Protein AF-A0A5N5G7Z0-F1 (afdb_monomer_lite)

Structure (mmCIF, N/CA/C/O backbone):
data_AF-A0A5N5G7Z0-F1
#
_entry.id   AF-A0A5N5G7Z0-F1
#
loop_
_atom_site.group_PDB
_atom_site.id
_atom_site.type_symbol
_atom_site.label_atom_id
_atom_site.label_alt_id
_atom_site.label_comp_id
_atom_site.label_asym_id
_atom_site.label_entity_id
_atom_site.label_seq_id
_atom_site.pdbx_PDB_ins_code
_atom_site.Cartn_x
_atom_site.Cartn_y
_atom_site.Cartn_z
_atom_site.occupancy
_atom_site.B_iso_or_equiv
_atom_site.auth_seq_id
_atom_site.auth_comp_id
_atom_site.auth_asym_id
_atom_site.auth_atom_id
_atom_site.pdbx_PDB_model_num
ATOM 1 N N . MET A 1 1 ? 48.481 26.765 -30.867 1.00 47.00 1 MET A N 1
ATOM 2 C CA . MET A 1 1 ? 49.441 26.728 -29.749 1.00 47.00 1 MET A CA 1
ATOM 3 C C . MET A 1 1 ? 48.935 25.714 -28.740 1.00 47.00 1 MET A C 1
ATOM 5 O O . MET A 1 1 ? 47.873 25.890 -28.166 1.00 47.00 1 MET A O 1
ATOM 9 N N . SER A 1 2 ? 49.646 24.594 -28.713 1.00 45.22 2 SER A N 1
ATOM 10 C CA . SER A 1 2 ? 49.556 23.389 -27.875 1.00 45.22 2 SER A CA 1
ATOM 11 C C . SER A 1 2 ? 49.619 23.719 -26.361 1.00 45.22 2 SER A C 1
ATOM 13 O O . SER A 1 2 ? 50.094 24.796 -26.030 1.00 45.22 2 SER A O 1
ATOM 15 N N . LEU A 1 3 ? 49.189 22.932 -25.363 1.00 53.06 3 LEU A N 1
ATOM 16 C CA . LEU A 1 3 ? 49.252 21.485 -25.101 1.00 53.06 3 LEU A CA 1
ATOM 17 C C . LEU A 1 3 ? 48.212 21.106 -24.015 1.00 53.06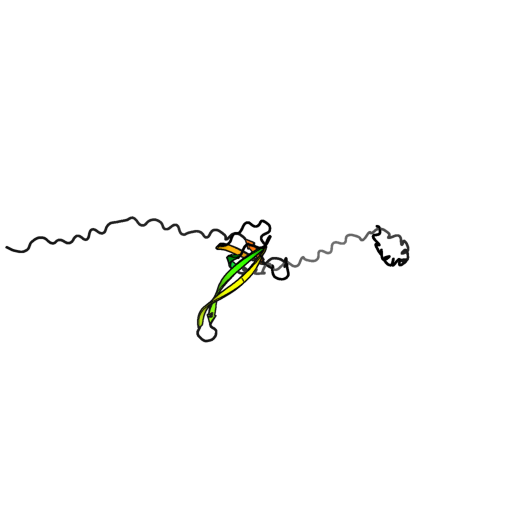 3 LEU A C 1
ATOM 19 O O . LEU A 1 3 ? 48.020 21.845 -23.053 1.00 53.06 3 LEU A O 1
ATOM 23 N N . THR A 1 4 ? 47.605 19.923 -24.124 1.00 59.31 4 THR A N 1
ATOM 24 C CA . THR A 1 4 ? 46.866 19.222 -23.055 1.00 59.31 4 THR A CA 1
ATOM 25 C C . THR A 1 4 ? 47.838 18.469 -22.139 1.00 59.31 4 THR A C 1
ATOM 27 O O . THR A 1 4 ? 48.678 17.731 -22.651 1.00 59.31 4 THR A O 1
ATOM 30 N N . ALA A 1 5 ? 47.702 18.574 -20.812 1.00 57.84 5 ALA A N 1
ATOM 31 C CA . ALA A 1 5 ? 48.482 17.783 -19.853 1.00 57.84 5 ALA A CA 1
ATOM 32 C C . ALA A 1 5 ? 47.556 16.980 -18.923 1.00 57.84 5 ALA A C 1
ATOM 34 O O . ALA A 1 5 ? 46.943 17.510 -18.000 1.00 57.84 5 ALA A O 1
ATOM 35 N N . THR A 1 6 ? 47.448 15.682 -19.198 1.00 59.47 6 THR A N 1
ATOM 36 C CA . THR A 1 6 ? 46.811 14.665 -18.354 1.00 59.47 6 THR A CA 1
ATOM 37 C C . THR A 1 6 ? 47.795 14.186 -17.285 1.00 59.47 6 THR A C 1
ATOM 39 O O . THR A 1 6 ? 48.834 13.626 -17.632 1.00 59.47 6 THR A O 1
ATOM 42 N N . LEU A 1 7 ? 47.468 14.346 -15.999 1.00 64.94 7 LEU A N 1
ATOM 43 C CA . LEU A 1 7 ? 48.212 13.730 -14.893 1.00 64.94 7 LEU A CA 1
ATOM 44 C C . LEU A 1 7 ? 47.519 12.433 -14.458 1.00 64.94 7 LEU A C 1
ATOM 46 O O . LEU A 1 7 ? 46.530 12.423 -13.722 1.00 64.94 7 LEU A O 1
ATOM 50 N N . LEU A 1 8 ? 48.053 11.333 -14.984 1.00 69.62 8 LEU A N 1
ATOM 51 C CA . LEU A 1 8 ? 47.715 9.958 -14.649 1.00 69.62 8 LEU A CA 1
ATOM 52 C C . LEU A 1 8 ? 48.353 9.613 -13.292 1.00 69.62 8 LEU A C 1
ATOM 54 O O . LEU A 1 8 ? 49.575 9.612 -13.165 1.00 69.62 8 LEU A O 1
ATOM 58 N N . HIS A 1 9 ? 47.538 9.322 -12.280 1.00 69.75 9 HIS A N 1
ATOM 59 C CA . HIS A 1 9 ? 48.025 8.848 -10.983 1.00 69.75 9 HIS A CA 1
ATOM 60 C C . HIS A 1 9 ? 48.109 7.311 -10.991 1.00 69.75 9 HIS A C 1
ATOM 62 O O . HIS A 1 9 ? 47.122 6.660 -11.345 1.00 69.75 9 HIS A O 1
ATOM 68 N N . PRO A 1 10 ? 49.246 6.703 -10.606 1.00 67.50 10 PRO A N 1
ATOM 69 C CA . PRO A 1 10 ? 49.377 5.253 -10.526 1.00 67.50 10 PRO A CA 1
ATOM 70 C C . PRO A 1 10 ? 48.719 4.693 -9.253 1.00 67.50 10 PRO A C 1
ATOM 72 O O . PRO A 1 10 ? 48.953 5.161 -8.141 1.00 67.50 10 PRO A O 1
ATOM 75 N N . SER A 1 11 ? 47.903 3.654 -9.426 1.00 63.25 11 SER A N 1
ATOM 76 C CA . SER A 1 11 ? 47.261 2.865 -8.368 1.00 63.25 11 SER A CA 1
ATOM 77 C C . SER A 1 11 ? 48.259 1.969 -7.607 1.00 63.25 11 SER A C 1
ATOM 79 O O . SER A 1 11 ? 49.096 1.335 -8.258 1.00 63.25 11 SER A O 1
ATOM 81 N N . PRO A 1 12 ? 48.139 1.800 -6.276 1.00 62.97 12 PRO A N 1
ATOM 82 C CA . PRO A 1 12 ? 48.962 0.858 -5.521 1.00 62.97 12 PRO A CA 1
ATOM 83 C C . PRO A 1 12 ? 48.503 -0.594 -5.740 1.00 62.97 12 PRO A C 1
ATOM 85 O O . PRO A 1 12 ? 47.325 -0.918 -5.594 1.00 62.97 12 PRO A O 1
ATOM 88 N N . LYS A 1 13 ? 49.443 -1.490 -6.065 1.00 59.66 13 LYS A N 1
ATOM 89 C CA . LYS A 1 13 ? 49.217 -2.943 -6.116 1.00 59.66 13 LYS A CA 1
ATOM 90 C C . LYS A 1 13 ? 49.537 -3.550 -4.747 1.00 59.66 13 LYS A C 1
ATOM 92 O O . LYS A 1 13 ? 50.704 -3.629 -4.375 1.00 59.66 13 LYS A O 1
ATOM 97 N N . LEU A 1 14 ? 48.517 -4.003 -4.017 1.00 55.78 14 LEU A N 1
ATOM 98 C CA . LEU A 1 14 ? 48.691 -4.919 -2.886 1.00 55.78 14 LEU A CA 1
ATOM 99 C C . LEU A 1 14 ? 48.742 -6.353 -3.428 1.00 55.78 14 LEU A C 1
ATOM 101 O O . LEU A 1 14 ? 47.737 -6.883 -3.889 1.00 55.78 14 LEU A O 1
ATOM 105 N N . SER A 1 15 ? 49.921 -6.966 -3.378 1.00 57.91 15 SER A N 1
ATOM 106 C CA . SER A 1 15 ? 50.148 -8.379 -3.690 1.00 57.91 15 SER A CA 1
ATOM 107 C C . SER A 1 15 ? 50.592 -9.072 -2.408 1.00 57.91 15 SER A C 1
ATOM 109 O O . SER A 1 15 ? 51.758 -8.982 -2.027 1.00 57.91 15 SER A O 1
ATOM 111 N N . THR A 1 16 ? 49.670 -9.736 -1.718 1.00 68.94 16 THR A N 1
ATOM 112 C CA . THR A 1 16 ? 49.996 -10.606 -0.585 1.00 68.94 16 THR A CA 1
ATOM 113 C C . THR A 1 16 ? 50.288 -12.021 -1.099 1.00 68.94 16 THR A C 1
ATOM 115 O O . THR A 1 16 ? 49.483 -12.566 -1.856 1.00 68.94 16 THR A O 1
ATOM 118 N N . PRO A 1 17 ? 51.404 -12.661 -0.710 1.00 68.56 17 PRO A N 1
ATOM 119 C CA . PRO A 1 17 ? 51.604 -14.075 -0.985 1.00 68.56 17 PRO A CA 1
ATOM 120 C C . PRO A 1 17 ? 50.787 -14.887 0.025 1.00 68.56 17 PRO A C 1
ATOM 122 O O . PRO A 1 17 ? 51.189 -15.067 1.174 1.00 68.56 17 PRO A O 1
ATOM 125 N N . PHE A 1 18 ? 49.612 -15.363 -0.385 1.00 52.06 18 PHE A N 1
ATOM 126 C CA . PHE A 1 18 ? 48.940 -16.432 0.348 1.00 52.06 18 PHE A CA 1
ATOM 127 C C . PHE A 1 18 ? 49.765 -17.716 0.197 1.00 52.06 18 PHE A C 1
ATOM 129 O O . PHE A 1 18 ? 50.026 -18.171 -0.915 1.00 52.06 18 PHE A O 1
ATOM 136 N N . LEU A 1 19 ? 50.197 -18.276 1.330 1.00 51.50 19 LEU A N 1
ATOM 137 C CA . LEU A 1 19 ? 50.863 -19.573 1.408 1.00 51.50 19 LEU A CA 1
ATOM 138 C C . LEU A 1 19 ? 49.997 -20.650 0.738 1.00 51.50 19 LEU A C 1
ATOM 140 O O . LEU A 1 19 ? 48.806 -20.775 1.028 1.00 51.50 19 LEU A O 1
ATOM 144 N N . HIS A 1 20 ? 50.615 -21.452 -0.127 1.00 53.88 20 HIS A N 1
ATOM 145 C CA . HIS A 1 20 ? 50.000 -22.640 -0.704 1.00 53.88 20 HIS A CA 1
ATOM 146 C C . HIS A 1 20 ? 49.803 -23.676 0.409 1.00 53.88 20 HIS A C 1
ATOM 148 O O . HIS A 1 20 ? 50.768 -24.198 0.967 1.00 53.88 20 HIS A O 1
ATOM 154 N N . GLY A 1 21 ? 48.540 -23.936 0.748 1.00 46.72 21 GLY A N 1
ATOM 155 C CA . GLY A 1 21 ? 48.146 -25.007 1.653 1.00 46.72 21 GLY A CA 1
ATOM 156 C C . GLY A 1 21 ? 48.546 -26.366 1.085 1.00 46.72 21 GLY A C 1
ATOM 157 O O . GLY A 1 21 ? 48.285 -26.678 -0.076 1.00 46.72 21 GLY A O 1
ATOM 158 N N . SER A 1 22 ? 49.203 -27.150 1.927 1.00 50.50 22 SER A N 1
ATOM 159 C CA . SER A 1 22 ? 49.637 -28.518 1.692 1.00 50.50 22 SER A CA 1
ATOM 160 C C . SER A 1 22 ? 48.482 -29.435 1.280 1.00 50.50 22 SER A C 1
ATOM 162 O O . SER A 1 22 ? 47.429 -29.504 1.915 1.00 50.50 22 SER A O 1
ATOM 164 N N . SER A 1 23 ? 48.716 -30.192 0.213 1.00 55.97 23 SER A N 1
ATOM 165 C CA . SER A 1 23 ? 47.896 -31.313 -0.230 1.00 55.97 23 SER A CA 1
ATOM 166 C C . SER A 1 23 ? 47.900 -32.426 0.822 1.00 55.97 23 SER A C 1
ATOM 168 O O . SER A 1 23 ? 48.876 -33.166 0.948 1.00 55.97 23 SER A O 1
ATOM 170 N N . THR A 1 24 ? 46.806 -32.567 1.564 1.00 61.50 24 THR A N 1
ATOM 171 C CA . THR A 1 24 ? 46.503 -33.794 2.311 1.00 61.50 24 THR A CA 1
ATOM 172 C C . THR A 1 24 ? 45.578 -34.664 1.453 1.00 61.50 24 THR A C 1
ATOM 174 O O . THR A 1 24 ? 44.536 -34.179 1.008 1.00 61.50 24 THR A O 1
ATOM 177 N N . PRO A 1 25 ? 45.935 -35.928 1.154 1.00 58.03 25 PRO A N 1
ATOM 178 C CA . PRO A 1 25 ? 45.064 -36.815 0.395 1.00 58.03 25 PRO A CA 1
ATOM 179 C C . PRO A 1 25 ? 43.892 -37.248 1.283 1.00 58.03 25 PRO A C 1
ATOM 181 O O . PRO A 1 25 ? 44.067 -37.963 2.268 1.00 58.03 25 PRO A O 1
ATOM 184 N N . PHE A 1 26 ? 42.687 -36.786 0.949 1.00 51.81 26 PHE A N 1
ATOM 185 C CA . PHE A 1 26 ? 41.456 -37.207 1.612 1.00 51.81 26 PHE A CA 1
ATOM 186 C C . PHE A 1 26 ? 41.063 -38.602 1.103 1.00 51.81 26 PHE A C 1
ATOM 188 O O . PHE A 1 26 ? 40.641 -38.768 -0.041 1.00 51.81 26 PHE A O 1
ATOM 195 N N . SER A 1 27 ? 41.233 -39.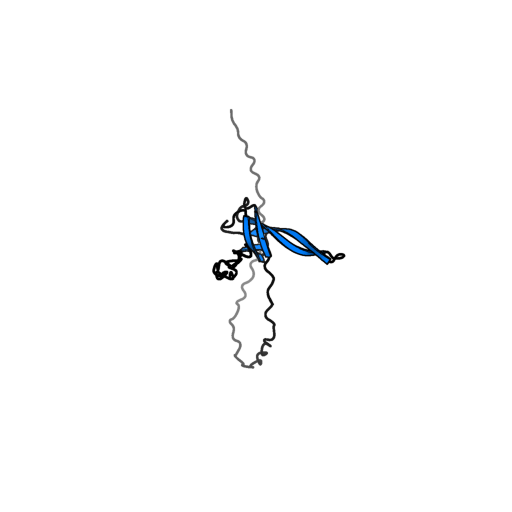609 1.956 1.00 56.31 27 SER A N 1
ATOM 196 C CA . SER A 1 27 ? 40.810 -40.992 1.720 1.00 56.31 27 SER A CA 1
ATOM 197 C C . SER A 1 27 ? 39.278 -41.112 1.631 1.00 56.31 27 SER A C 1
ATOM 199 O O . SER A 1 27 ? 38.571 -40.425 2.377 1.00 56.31 27 SER A O 1
ATOM 201 N N . PRO A 1 28 ? 38.733 -41.996 0.773 1.00 60.91 28 PRO A N 1
ATOM 202 C CA . PRO A 1 28 ? 37.296 -42.145 0.616 1.00 60.91 28 PRO A CA 1
ATOM 203 C C . PRO A 1 28 ? 36.632 -42.970 1.729 1.00 60.91 28 PRO A C 1
ATOM 205 O O . PRO A 1 28 ? 37.110 -44.003 2.189 1.00 60.91 28 PRO A O 1
ATOM 208 N N . LEU A 1 29 ? 35.467 -42.442 2.086 1.00 59.00 29 LEU A N 1
ATOM 209 C CA . LEU A 1 29 ? 34.321 -42.950 2.826 1.00 59.00 29 LEU A CA 1
ATOM 210 C C . LEU A 1 29 ? 34.030 -44.464 2.733 1.00 59.00 29 LEU A C 1
ATOM 212 O O . LEU A 1 29 ? 33.765 -44.990 1.658 1.00 59.00 29 LEU A O 1
ATOM 216 N N . SER A 1 30 ? 33.818 -45.089 3.894 1.00 58.47 30 SER A N 1
ATOM 217 C CA . SER A 1 30 ? 32.745 -46.078 4.070 1.00 58.47 30 SER A CA 1
ATOM 218 C C . SER A 1 30 ? 32.313 -46.129 5.538 1.00 58.47 30 SER A C 1
ATOM 220 O O . SER A 1 30 ? 33.102 -46.512 6.402 1.00 58.47 30 SER A O 1
ATOM 222 N N . LYS A 1 31 ? 31.064 -45.757 5.838 1.00 61.00 31 LYS A N 1
ATOM 223 C CA . LYS A 1 31 ? 30.417 -46.120 7.108 1.00 61.00 31 LYS A CA 1
ATOM 224 C C . LYS A 1 31 ? 29.259 -47.076 6.817 1.00 61.00 31 LYS A C 1
ATOM 226 O O . LYS A 1 31 ? 28.497 -46.802 5.889 1.00 61.00 31 LYS A O 1
ATOM 231 N N . PRO A 1 32 ? 29.143 -48.181 7.573 1.00 53.66 32 PRO A N 1
ATOM 232 C CA . PRO A 1 32 ? 28.141 -49.205 7.340 1.00 53.66 32 PRO A CA 1
ATOM 233 C C . PRO A 1 32 ? 26.743 -48.731 7.738 1.00 53.66 32 PRO A C 1
ATOM 235 O O . PRO A 1 32 ? 26.535 -48.086 8.765 1.00 53.66 32 PRO A O 1
ATOM 238 N N . THR A 1 33 ? 25.786 -49.116 6.903 1.00 59.00 33 THR A N 1
ATOM 239 C CA . THR A 1 33 ? 24.355 -49.165 7.178 1.00 59.00 33 THR A CA 1
ATOM 240 C C . THR A 1 33 ? 24.092 -49.936 8.470 1.00 59.00 33 THR A C 1
ATOM 242 O O . THR A 1 33 ? 24.267 -51.150 8.518 1.00 59.00 33 THR A O 1
ATOM 245 N N . SER A 1 34 ? 23.616 -49.248 9.504 1.00 54.56 34 SER A N 1
ATOM 246 C CA . SER A 1 34 ? 22.897 -49.878 10.611 1.00 54.56 34 SER A CA 1
ATOM 247 C C . SER A 1 34 ? 21.594 -49.121 10.836 1.00 54.56 34 SER A C 1
ATOM 249 O O . SER A 1 34 ? 21.564 -48.007 11.360 1.00 54.56 34 SER A O 1
ATOM 251 N N . SER A 1 35 ? 20.515 -49.739 10.374 1.00 59.19 35 SER A N 1
ATOM 252 C CA . SER A 1 35 ? 19.128 -49.362 10.586 1.00 59.19 35 SER A CA 1
ATOM 253 C C . SER A 1 35 ? 18.766 -49.443 12.071 1.00 59.19 35 SER A C 1
ATOM 255 O O . SER A 1 35 ? 18.384 -50.498 12.570 1.00 59.19 35 SER A O 1
ATOM 257 N N . LEU A 1 36 ? 18.843 -48.318 12.774 1.00 57.81 36 LEU A N 1
ATOM 258 C CA . LEU A 1 36 ? 18.015 -48.081 13.951 1.00 57.81 36 LEU A CA 1
ATOM 259 C C . LEU A 1 36 ? 17.035 -46.982 13.563 1.00 57.81 36 LEU A C 1
ATOM 261 O O . LEU A 1 36 ? 17.381 -45.805 13.477 1.00 57.81 36 LEU A O 1
ATOM 265 N N . ALA A 1 37 ? 15.826 -47.414 13.213 1.00 57.91 37 ALA A N 1
ATOM 266 C CA . ALA A 1 37 ? 14.718 -46.543 12.879 1.00 57.91 37 ALA A CA 1
ATOM 267 C C . ALA A 1 37 ? 14.402 -45.661 14.092 1.00 57.91 37 ALA A C 1
ATOM 269 O O . ALA A 1 37 ? 13.766 -46.103 15.046 1.00 57.91 37 ALA A O 1
ATOM 270 N N . PHE A 1 38 ? 14.852 -44.408 14.059 1.00 57.88 38 PHE A N 1
ATOM 271 C CA . PHE A 1 38 ? 14.306 -43.393 14.946 1.00 57.88 38 PHE A CA 1
ATOM 272 C C . PHE A 1 38 ? 12.809 -43.295 14.630 1.00 57.88 38 PHE A C 1
ATOM 274 O O . PHE A 1 38 ? 12.475 -43.026 13.469 1.00 57.88 38 PHE A O 1
ATOM 281 N N . PRO A 1 39 ? 11.900 -43.539 15.595 1.00 55.69 39 PRO A N 1
ATOM 282 C CA . PRO A 1 39 ? 10.486 -43.304 15.368 1.00 55.69 39 PRO A CA 1
ATOM 283 C C . PRO A 1 39 ? 10.354 -41.841 14.970 1.00 55.69 39 PRO A C 1
ATOM 285 O O . PRO A 1 39 ? 10.712 -40.933 15.722 1.00 55.69 39 PRO A O 1
ATOM 288 N N . THR A 1 40 ? 9.931 -41.624 13.729 1.00 65.00 40 THR A N 1
ATOM 289 C CA . THR A 1 40 ? 9.739 -40.292 13.175 1.00 65.00 40 THR A CA 1
ATOM 290 C C . THR A 1 40 ? 8.758 -39.596 14.112 1.00 65.00 40 THR A C 1
ATOM 292 O O . THR A 1 40 ? 7.663 -40.134 14.301 1.00 65.00 40 THR A O 1
ATOM 295 N N . PRO A 1 41 ? 9.107 -38.463 14.754 1.00 59.03 41 PRO A N 1
ATOM 296 C CA . PRO A 1 41 ? 8.143 -37.771 15.586 1.00 59.03 41 PRO A CA 1
ATOM 297 C C . PRO A 1 41 ? 6.976 -37.419 14.673 1.00 59.03 41 PRO A C 1
ATOM 299 O O . PRO A 1 41 ? 7.137 -36.662 13.712 1.00 59.03 41 PRO A O 1
ATOM 302 N N . GLN A 1 42 ? 5.826 -38.050 14.921 1.00 66.00 42 GLN A N 1
ATOM 303 C CA . GLN A 1 42 ? 4.595 -37.775 14.204 1.00 66.00 42 GLN A CA 1
ATOM 304 C C . GLN A 1 42 ? 4.334 -36.290 14.393 1.00 66.00 42 GLN A C 1
ATOM 306 O O . GLN A 1 42 ? 4.019 -35.825 15.488 1.00 66.00 42 GLN A O 1
ATOM 311 N N . ARG A 1 43 ? 4.602 -35.531 13.331 1.00 53.84 43 ARG A N 1
ATOM 312 C CA . ARG A 1 43 ? 4.466 -34.085 13.302 1.00 53.84 43 ARG A CA 1
ATOM 313 C C . ARG A 1 43 ? 3.038 -33.791 13.722 1.00 53.84 43 ARG A C 1
ATOM 315 O O . ARG A 1 43 ? 2.120 -34.063 12.958 1.00 53.84 43 ARG A O 1
ATOM 322 N N . LEU A 1 44 ? 2.856 -33.268 14.931 1.00 49.62 44 LEU A N 1
ATOM 323 C CA . LEU A 1 44 ? 1.558 -32.816 15.408 1.00 49.62 44 LEU A CA 1
ATOM 324 C C . LEU A 1 44 ? 1.091 -31.724 14.437 1.00 49.62 44 LEU A C 1
ATOM 326 O O . LEU A 1 44 ? 1.528 -30.576 14.509 1.00 49.62 44 LEU A O 1
ATOM 330 N N . THR A 1 45 ? 0.245 -32.083 13.469 1.00 59.94 45 THR A N 1
ATOM 331 C CA . THR A 1 45 ? -0.349 -31.174 12.481 1.00 59.94 45 THR A CA 1
ATOM 332 C C . THR A 1 45 ? -1.472 -30.367 13.122 1.00 59.94 45 THR A C 1
ATOM 334 O O . THR A 1 45 ? -2.574 -30.276 12.596 1.00 59.94 45 THR A O 1
ATOM 337 N N . PHE A 1 46 ? -1.199 -29.779 14.284 1.00 66.12 46 PHE A N 1
ATOM 338 C CA . PHE A 1 46 ? -2.062 -28.788 14.906 1.00 66.12 46 PHE A CA 1
ATOM 339 C C . PHE A 1 46 ? -1.367 -27.428 14.905 1.00 66.12 46 PHE A C 1
ATOM 341 O O . PHE A 1 46 ? -1.340 -26.703 15.894 1.00 66.12 46 PHE A O 1
ATOM 348 N N . LEU A 1 47 ? -0.763 -27.072 13.771 1.00 62.03 47 LEU A N 1
ATOM 349 C CA . LEU A 1 47 ? -0.492 -25.669 13.507 1.00 62.03 47 LEU A CA 1
ATOM 350 C C . LEU A 1 47 ? -1.757 -25.104 12.859 1.00 62.03 47 LEU A C 1
ATOM 352 O O . LEU A 1 47 ? -2.121 -25.559 11.771 1.00 62.03 47 LEU A O 1
ATOM 356 N N . PRO A 1 48 ? -2.458 -24.149 13.499 1.00 70.12 48 PRO A N 1
ATOM 357 C CA . PRO A 1 48 ? -3.539 -23.456 12.821 1.00 70.12 48 PRO A CA 1
ATOM 358 C C . PRO A 1 48 ? -2.967 -22.832 11.540 1.00 70.12 48 PRO A C 1
ATOM 360 O O . PRO A 1 48 ? -1.850 -22.303 11.578 1.00 70.12 48 PRO A O 1
ATOM 363 N N . PRO A 1 49 ? -3.691 -22.855 10.404 1.00 67.06 49 PRO A N 1
ATOM 364 C CA . PRO A 1 49 ? -3.253 -22.115 9.230 1.00 67.06 49 PRO A CA 1
ATOM 365 C C . PRO A 1 49 ? -3.071 -20.664 9.663 1.00 67.06 49 PRO A C 1
ATOM 367 O O . PRO A 1 49 ? -3.988 -20.090 10.252 1.00 67.06 49 PRO A O 1
ATOM 370 N N . ILE A 1 50 ? -1.879 -20.103 9.451 1.00 67.25 50 ILE A N 1
ATOM 371 C CA . ILE A 1 50 ? -1.541 -18.736 9.856 1.00 67.25 50 ILE A CA 1
ATOM 372 C C . ILE A 1 50 ? -2.521 -17.81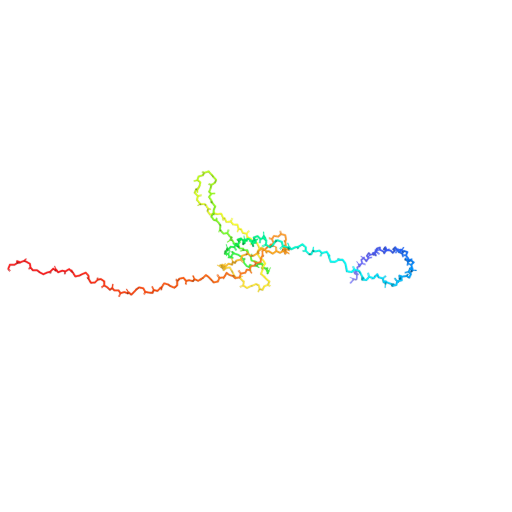3 9.132 1.00 67.25 50 ILE A C 1
ATOM 374 O O . ILE A 1 50 ? -2.396 -17.554 7.934 1.00 67.25 50 ILE A O 1
ATOM 378 N N . ARG A 1 51 ? -3.579 -17.405 9.841 1.00 57.44 51 ARG A N 1
ATOM 379 C CA . ARG A 1 51 ? -4.741 -16.765 9.229 1.00 57.44 51 ARG A CA 1
ATOM 380 C C . ARG A 1 51 ? -4.355 -15.358 8.795 1.00 57.44 51 ARG A C 1
ATOM 382 O O . ARG A 1 51 ? -4.265 -14.444 9.606 1.00 57.44 51 ARG A O 1
ATOM 389 N N . ALA A 1 52 ? -4.141 -15.249 7.489 1.00 64.38 52 ALA A N 1
ATOM 390 C CA . ALA A 1 52 ? -4.396 -14.102 6.633 1.00 64.38 52 ALA A CA 1
ATOM 391 C C . ALA A 1 52 ? -3.947 -12.742 7.192 1.00 64.38 52 ALA A C 1
ATOM 393 O O . ALA A 1 52 ? -4.727 -11.964 7.746 1.00 64.38 52 ALA A O 1
ATOM 394 N N . LEU A 1 53 ? -2.683 -12.407 6.931 1.00 74.31 53 LEU A N 1
ATOM 395 C CA . LEU A 1 53 ? -2.252 -11.012 6.868 1.00 74.31 53 LEU A CA 1
ATOM 396 C C . LEU A 1 53 ? -3.204 -10.218 5.959 1.00 74.31 53 LEU A C 1
ATOM 398 O O . LEU A 1 53 ? -3.407 -10.547 4.794 1.00 74.31 53 LEU A O 1
ATOM 402 N N . LYS A 1 54 ? -3.788 -9.153 6.509 1.00 82.12 54 LYS A N 1
ATOM 403 C CA . LYS A 1 54 ? -4.706 -8.277 5.782 1.00 82.12 54 LYS A CA 1
ATOM 404 C C . LYS A 1 54 ? -3.953 -7.485 4.714 1.00 82.12 54 LYS A C 1
ATOM 406 O O . LYS A 1 54 ? -3.064 -6.696 5.041 1.00 82.12 54 LYS A O 1
ATOM 411 N N . TYR A 1 55 ? -4.366 -7.648 3.463 1.00 88.75 55 TYR A N 1
ATOM 412 C CA . TYR A 1 55 ? -3.885 -6.839 2.349 1.00 88.75 55 TYR A CA 1
ATOM 413 C C . TYR A 1 55 ? -4.316 -5.377 2.498 1.00 88.75 55 TYR A C 1
ATOM 415 O O . TYR A 1 55 ? -5.415 -5.073 2.980 1.00 88.75 55 TYR A O 1
ATOM 423 N N . LEU A 1 56 ? -3.437 -4.461 2.097 1.00 94.19 56 LEU A N 1
ATOM 424 C CA . LEU A 1 56 ? -3.746 -3.035 2.053 1.00 94.19 56 LEU A CA 1
ATOM 425 C C . LEU A 1 56 ? -4.271 -2.708 0.656 1.00 94.19 56 LEU A C 1
ATOM 427 O O . LEU A 1 56 ? -3.685 -3.130 -0.328 1.00 94.19 56 LEU A O 1
ATOM 431 N N . GLN A 1 57 ? -5.364 -1.961 0.566 1.00 95.81 57 GLN A N 1
ATOM 432 C CA . GLN A 1 57 ? -5.913 -1.487 -0.705 1.00 95.81 57 GLN A CA 1
ATOM 433 C C . GLN A 1 57 ? -5.920 0.039 -0.689 1.00 95.81 57 GLN A C 1
ATOM 435 O O . GLN A 1 57 ? -6.189 0.652 0.351 1.00 95.81 57 GLN A O 1
ATOM 440 N N . GLY A 1 58 ? -5.602 0.654 -1.820 1.00 96.75 58 GLY A N 1
ATOM 441 C CA . GLY A 1 58 ? -5.493 2.103 -1.925 1.00 96.75 58 GLY A CA 1
ATOM 442 C C . GLY A 1 58 ? -5.586 2.588 -3.362 1.00 96.75 58 GLY A C 1
ATOM 443 O O . GLY A 1 58 ? -5.672 1.785 -4.287 1.00 96.75 58 GLY A O 1
ATOM 444 N N . ARG A 1 59 ? -5.590 3.912 -3.526 1.00 97.88 59 ARG A N 1
ATOM 445 C CA . ARG A 1 59 ? -5.588 4.560 -4.842 1.00 97.88 59 ARG A CA 1
ATOM 446 C C . ARG A 1 59 ? -4.200 5.061 -5.199 1.00 97.88 59 ARG A C 1
ATOM 448 O O . ARG A 1 59 ? -3.513 5.607 -4.333 1.00 97.88 59 ARG A O 1
ATOM 455 N N . VAL A 1 60 ? -3.807 4.902 -6.455 1.00 98.31 60 VAL A N 1
ATOM 456 C CA . VAL A 1 60 ? -2.563 5.463 -6.982 1.00 98.31 60 VAL A CA 1
ATOM 457 C C . VAL A 1 60 ? -2.708 6.981 -7.073 1.00 98.31 60 VAL A C 1
ATOM 459 O O . VAL A 1 60 ? -3.627 7.492 -7.708 1.00 98.31 60 VAL A O 1
ATOM 462 N N . VAL A 1 61 ? -1.809 7.706 -6.409 1.00 98.19 61 VAL A N 1
ATOM 463 C CA . VAL A 1 61 ? -1.767 9.178 -6.407 1.00 98.19 61 VAL A CA 1
ATOM 464 C C . VAL A 1 61 ? -0.739 9.701 -7.401 1.00 98.19 61 VAL A C 1
ATOM 466 O O . VAL A 1 61 ? -0.928 10.771 -7.966 1.00 98.19 61 VAL A O 1
ATOM 469 N N . CYS A 1 62 ? 0.358 8.973 -7.603 1.00 97.81 62 CYS A N 1
ATOM 470 C CA . CYS A 1 62 ? 1.412 9.362 -8.532 1.00 97.81 62 CYS A CA 1
ATOM 471 C C . CYS A 1 62 ? 2.072 8.117 -9.134 1.00 97.81 62 CYS A C 1
ATOM 473 O O . CYS A 1 62 ? 2.378 7.170 -8.405 1.00 97.81 62 CYS A O 1
ATOM 475 N N . ALA A 1 63 ? 2.286 8.156 -10.448 1.00 97.25 63 ALA A N 1
ATOM 476 C CA . ALA A 1 63 ? 2.948 7.122 -11.244 1.00 97.25 63 ALA A CA 1
ATOM 477 C C . ALA A 1 63 ? 4.098 7.706 -12.093 1.00 97.25 63 ALA A C 1
ATOM 479 O O . ALA A 1 63 ? 4.508 7.121 -13.083 1.00 97.25 63 ALA A O 1
ATOM 480 N N . THR A 1 64 ? 4.619 8.884 -11.728 1.00 96.94 64 THR A N 1
ATOM 481 C CA . THR A 1 64 ? 5.687 9.567 -12.483 1.00 96.94 64 THR A CA 1
ATOM 482 C C . THR A 1 64 ? 7.046 8.865 -12.372 1.00 96.94 64 THR A C 1
ATOM 484 O O . THR A 1 64 ? 7.934 9.117 -13.174 1.00 96.94 64 THR A O 1
ATOM 487 N N . SER A 1 65 ? 7.250 8.025 -11.355 1.00 96.25 65 SER A N 1
ATOM 488 C CA . SER A 1 65 ? 8.530 7.359 -11.098 1.00 96.25 65 SER A CA 1
ATOM 489 C C . SER A 1 65 ? 8.607 5.989 -11.762 1.00 96.25 65 SER A C 1
ATOM 491 O O . SER A 1 65 ? 7.664 5.207 -11.682 1.00 96.25 65 SER A O 1
ATOM 493 N N . ASP A 1 66 ? 9.775 5.639 -12.297 1.00 97.12 66 ASP A N 1
ATOM 494 C CA . ASP A 1 66 ? 9.969 4.331 -12.916 1.00 97.12 66 ASP A CA 1
ATOM 495 C C . ASP A 1 66 ? 9.800 3.180 -11.922 1.00 97.12 66 ASP A C 1
ATOM 497 O O . ASP A 1 66 ? 10.324 3.174 -10.795 1.00 97.12 66 ASP A O 1
ATOM 501 N N . LYS A 1 67 ? 9.073 2.160 -12.372 1.00 97.31 67 LYS A N 1
ATOM 502 C CA . LYS A 1 67 ? 8.827 0.896 -11.678 1.00 97.31 67 LYS A CA 1
ATOM 503 C C . LYS A 1 67 ? 8.259 1.061 -10.269 1.00 97.31 67 LYS A C 1
ATOM 505 O O . LYS A 1 67 ? 8.538 0.252 -9.358 1.00 97.31 67 LYS A O 1
ATOM 510 N N . THR A 1 68 ? 7.591 2.189 -10.031 1.00 98.25 68 THR A N 1
ATOM 511 C CA . THR A 1 68 ? 7.195 2.647 -8.703 1.00 98.25 68 THR A CA 1
ATOM 512 C C . THR A 1 68 ? 5.914 3.456 -8.768 1.00 98.25 68 THR A C 1
ATOM 514 O O . THR A 1 68 ? 5.849 4.480 -9.436 1.00 98.25 68 THR A O 1
ATOM 517 N N . VAL A 1 69 ? 4.935 3.070 -7.958 1.00 98.00 69 VAL A N 1
ATOM 518 C CA . VAL A 1 69 ? 3.693 3.830 -7.807 1.00 98.00 69 VAL A CA 1
ATOM 519 C C . VAL A 1 69 ? 3.497 4.264 -6.359 1.00 98.00 69 VAL A C 1
ATOM 521 O O . VAL A 1 69 ? 3.703 3.494 -5.414 1.00 98.00 69 VAL A O 1
ATOM 524 N N . ALA A 1 70 ? 3.098 5.521 -6.177 1.00 98.19 70 ALA A N 1
ATOM 525 C CA . ALA A 1 70 ? 2.775 6.082 -4.875 1.00 98.19 70 ALA A CA 1
ATOM 526 C C . ALA A 1 70 ? 1.290 5.850 -4.577 1.00 98.19 70 ALA A C 1
ATOM 528 O O . ALA A 1 70 ? 0.419 6.484 -5.176 1.00 98.19 70 ALA A O 1
ATOM 529 N N . VAL A 1 71 ? 0.995 4.966 -3.625 1.00 98.31 71 VAL A N 1
ATOM 530 C CA . VAL A 1 71 ? -0.377 4.559 -3.295 1.00 98.31 71 VAL A CA 1
ATOM 531 C C . VAL A 1 71 ? -0.822 5.158 -1.968 1.00 98.31 71 VAL A C 1
ATOM 533 O O . VAL A 1 71 ? -0.164 4.994 -0.940 1.00 98.31 71 VAL A O 1
ATOM 536 N N . GLU A 1 72 ? -1.974 5.822 -1.964 1.00 98.50 72 GLU A N 1
ATOM 537 C CA . GLU A 1 72 ? -2.626 6.327 -0.761 1.00 98.50 72 GLU A CA 1
ATOM 538 C C . GLU A 1 72 ? -3.600 5.288 -0.202 1.00 98.50 72 GLU A C 1
ATOM 540 O O . GLU A 1 72 ? -4.651 4.992 -0.776 1.00 98.50 72 GLU A O 1
ATOM 545 N N . VAL A 1 73 ? -3.259 4.749 0.967 1.00 98.00 73 VAL A N 1
ATOM 546 C CA . VAL A 1 73 ? -4.098 3.808 1.709 1.00 98.00 73 VAL A CA 1
ATOM 547 C C . VAL A 1 73 ? -4.868 4.576 2.774 1.00 98.00 73 VAL A C 1
ATOM 549 O O . VAL A 1 73 ? -4.282 5.180 3.679 1.00 98.00 73 VAL A O 1
ATOM 552 N N . THR A 1 74 ? -6.196 4.520 2.693 1.00 97.31 74 THR A N 1
ATOM 553 C CA . THR A 1 74 ? -7.090 5.093 3.703 1.00 97.31 74 THR A CA 1
ATOM 554 C C . THR A 1 74 ? -7.625 3.988 4.605 1.00 97.31 74 THR A C 1
ATOM 556 O O . THR A 1 74 ? -8.237 3.032 4.138 1.00 97.31 74 THR A O 1
ATOM 559 N N . ARG A 1 75 ? -7.441 4.132 5.920 1.00 96.00 75 ARG A N 1
ATOM 560 C CA . ARG A 1 75 ? -8.006 3.227 6.930 1.00 96.00 75 ARG A CA 1
ATOM 561 C C . ARG A 1 75 ? -8.858 3.989 7.932 1.00 96.00 75 ARG A C 1
ATOM 563 O O . ARG A 1 75 ? -8.539 5.115 8.303 1.00 96.00 75 ARG A O 1
ATOM 570 N N . LEU A 1 76 ? -9.924 3.357 8.408 1.00 96.88 76 LEU A N 1
ATOM 571 C CA . LEU A 1 76 ? -10.727 3.875 9.511 1.00 96.88 76 LEU A CA 1
ATOM 572 C C . LEU A 1 76 ? -10.180 3.327 10.826 1.00 96.88 76 LEU A C 1
ATOM 574 O O . LEU A 1 76 ? -10.103 2.113 10.993 1.00 96.88 76 LEU A O 1
ATOM 578 N N . ALA A 1 77 ? -9.833 4.215 11.751 1.00 96.12 77 ALA A N 1
ATOM 579 C CA . ALA A 1 77 ? -9.439 3.854 13.107 1.00 96.12 77 ALA A CA 1
ATOM 580 C C . ALA A 1 77 ? -10.299 4.632 14.115 1.00 96.12 77 ALA A C 1
ATOM 582 O O . ALA A 1 77 ? -10.566 5.815 13.880 1.00 96.12 77 ALA A O 1
ATOM 583 N N . PRO A 1 78 ? -10.753 4.010 15.214 1.00 97.75 78 PRO A N 1
ATOM 584 C CA . PRO A 1 78 ? -11.419 4.740 16.284 1.00 97.75 78 PRO A CA 1
ATOM 585 C C . PRO A 1 78 ? -10.435 5.716 16.940 1.00 97.75 78 PRO A C 1
ATOM 587 O O . PRO A 1 78 ? -9.265 5.392 17.157 1.00 97.75 78 PRO A O 1
ATOM 590 N N . HIS A 1 79 ? -10.898 6.927 17.240 1.00 98.12 79 HIS A N 1
ATOM 591 C CA . HIS A 1 79 ? -10.147 7.858 18.074 1.00 98.12 79 HIS A CA 1
ATOM 592 C C . HIS A 1 79 ? -10.035 7.292 19.505 1.00 98.12 79 HIS A C 1
ATOM 594 O O . HIS A 1 79 ? -11.060 6.869 20.039 1.00 98.12 79 HIS A O 1
ATOM 600 N N . PRO A 1 80 ? -8.856 7.311 20.161 1.00 97.00 80 PRO A N 1
ATOM 601 C CA . PRO A 1 80 ? -8.644 6.611 21.435 1.00 97.00 80 PRO A CA 1
ATOM 602 C C . PRO A 1 80 ? -9.582 7.070 22.563 1.00 97.00 80 PRO A C 1
ATOM 604 O O . PRO A 1 80 ? -10.162 6.235 23.244 1.00 97.00 80 PRO A O 1
ATOM 607 N N . LYS A 1 81 ? -9.791 8.386 22.726 1.00 97.81 81 LYS A N 1
ATOM 608 C CA . LYS A 1 81 ? -10.689 8.951 23.755 1.00 97.81 81 LYS A CA 1
ATOM 609 C C . LYS A 1 81 ? -12.171 8.876 23.358 1.00 97.81 81 LYS A C 1
ATOM 611 O O . LYS A 1 81 ? -12.970 8.215 24.005 1.00 97.81 81 LYS A O 1
ATOM 616 N N . TYR A 1 82 ? -12.527 9.541 22.258 1.00 97.31 82 TYR A N 1
ATOM 617 C CA . TYR A 1 82 ? -13.920 9.740 21.837 1.00 97.31 82 TYR A CA 1
ATOM 618 C C . TYR A 1 82 ? -14.557 8.592 21.040 1.00 97.31 82 TYR A C 1
ATOM 620 O O . TYR A 1 82 ? -15.735 8.671 20.717 1.00 97.31 82 TYR A O 1
ATOM 628 N N . LYS A 1 83 ? -13.801 7.559 20.645 1.00 96.50 83 LYS A N 1
ATOM 629 C CA . LYS A 1 83 ? -14.273 6.366 19.906 1.00 96.50 83 LYS A CA 1
ATOM 630 C C . LYS A 1 83 ? -14.924 6.616 18.527 1.00 96.50 83 LYS A C 1
ATOM 632 O O . LYS A 1 83 ? -15.164 5.658 17.795 1.00 96.50 83 LYS A O 1
ATOM 637 N N . ARG A 1 84 ? -15.111 7.871 18.091 1.00 98.00 84 ARG A N 1
ATOM 638 C CA . ARG A 1 84 ? -15.499 8.229 16.710 1.00 98.00 84 ARG A CA 1
ATOM 639 C C . ARG A 1 84 ? -14.504 7.633 15.707 1.00 98.00 84 ARG A C 1
ATOM 641 O O . ARG A 1 84 ? -13.291 7.752 15.887 1.00 98.00 84 ARG A O 1
ATOM 648 N N . ARG A 1 85 ? -14.996 7.011 14.629 1.00 97.94 85 ARG A N 1
ATOM 649 C CA . ARG A 1 85 ? -14.149 6.469 13.551 1.00 97.94 85 ARG A CA 1
ATOM 650 C C . ARG A 1 85 ? -13.598 7.608 12.694 1.00 97.94 85 ARG A C 1
ATOM 652 O O . ARG A 1 85 ? -14.360 8.331 12.061 1.00 97.94 85 ARG A O 1
ATOM 659 N N . VAL A 1 86 ? -12.277 7.736 12.645 1.00 97.94 86 VAL A N 1
ATOM 660 C CA . VAL A 1 86 ? -11.565 8.765 11.877 1.00 97.94 86 VAL A CA 1
ATOM 661 C C . VAL A 1 86 ? -10.817 8.116 10.712 1.00 97.94 86 VAL A C 1
ATOM 663 O O . VAL A 1 86 ? -10.228 7.040 10.856 1.00 97.94 86 VAL A O 1
ATOM 666 N N . ARG A 1 87 ? -10.836 8.764 9.540 1.00 97.56 87 ARG A N 1
ATOM 667 C CA . ARG A 1 87 ? -10.060 8.354 8.360 1.00 97.56 87 ARG A CA 1
ATOM 668 C C . ARG A 1 87 ? -8.597 8.755 8.555 1.00 97.56 87 ARG A C 1
ATOM 670 O O . ARG A 1 87 ? -8.291 9.935 8.652 1.00 97.56 87 ARG A O 1
ATOM 677 N N . LYS A 1 88 ? -7.694 7.775 8.592 1.00 97.62 88 LYS A N 1
ATOM 678 C CA . LYS A 1 88 ? -6.240 7.974 8.573 1.00 97.62 88 LYS A CA 1
ATOM 679 C C . LYS A 1 88 ? -5.711 7.566 7.208 1.00 97.62 88 LYS A C 1
ATOM 681 O O . LYS A 1 88 ? -6.009 6.464 6.746 1.00 97.62 88 LYS A O 1
ATOM 686 N N . LYS A 1 89 ? -4.918 8.434 6.591 1.00 97.88 89 LYS A N 1
ATOM 687 C CA . LYS A 1 89 ? -4.319 8.191 5.280 1.00 97.88 89 LYS A CA 1
ATOM 688 C C . LYS A 1 89 ? -2.811 8.021 5.412 1.00 97.88 89 LYS A C 1
ATOM 690 O O . LYS A 1 89 ? -2.192 8.701 6.225 1.00 97.88 89 LYS A O 1
ATOM 695 N N . LYS A 1 90 ? -2.223 7.114 4.636 1.00 97.56 90 LYS A N 1
ATOM 696 C CA . LYS A 1 90 ? -0.768 6.951 4.538 1.00 97.56 90 LYS A CA 1
ATOM 697 C C . LYS A 1 90 ? -0.389 6.626 3.100 1.00 97.56 90 LYS A C 1
ATOM 699 O O . LYS A 1 90 ? -1.031 5.783 2.478 1.00 97.56 90 LYS A O 1
ATOM 704 N N . LYS A 1 91 ? 0.656 7.287 2.603 1.00 97.94 91 LYS A N 1
ATOM 705 C CA . LYS A 1 91 ? 1.240 7.016 1.288 1.00 97.94 91 LYS A CA 1
ATOM 706 C C . LYS A 1 91 ? 2.301 5.921 1.402 1.00 97.94 91 LYS A C 1
ATOM 708 O O . LYS A 1 91 ? 3.072 5.902 2.364 1.00 97.94 91 LYS A O 1
ATOM 713 N N . TYR A 1 92 ? 2.319 5.019 0.434 1.00 97.94 92 TYR A N 1
ATOM 714 C CA . TYR A 1 92 ? 3.260 3.911 0.326 1.00 97.94 92 TYR A CA 1
ATOM 715 C C . TYR A 1 92 ? 3.909 3.929 -1.051 1.00 97.94 92 TYR A C 1
ATOM 717 O O . TYR A 1 92 ? 3.237 4.216 -2.036 1.00 97.94 92 TYR A O 1
ATOM 725 N N . GLN A 1 93 ? 5.199 3.601 -1.107 1.00 98.25 93 GLN A N 1
ATOM 726 C CA . GLN A 1 93 ? 5.894 3.355 -2.366 1.00 98.25 93 GLN A CA 1
ATOM 727 C C . GLN A 1 93 ? 5.782 1.865 -2.681 1.00 98.25 93 GLN A C 1
ATOM 729 O O . GLN A 1 93 ? 6.323 1.040 -1.938 1.00 98.25 93 GLN A O 1
ATOM 734 N N . ALA A 1 94 ? 5.049 1.525 -3.736 1.00 98.06 94 ALA A N 1
ATOM 735 C CA . ALA A 1 94 ? 4.886 0.154 -4.199 1.00 98.06 94 ALA A CA 1
ATOM 736 C C . ALA A 1 94 ? 5.727 -0.078 -5.456 1.00 98.06 94 ALA A C 1
ATOM 738 O O . ALA A 1 94 ? 5.905 0.823 -6.273 1.00 98.06 94 ALA A O 1
ATOM 739 N N . HIS A 1 95 ? 6.293 -1.272 -5.583 1.00 98.25 95 HIS A N 1
ATOM 740 C CA . HIS A 1 95 ? 6.984 -1.701 -6.785 1.00 98.25 95 HIS A CA 1
ATOM 741 C C . HIS A 1 95 ? 5.993 -2.272 -7.788 1.00 98.25 95 HIS A C 1
ATOM 743 O O . HIS A 1 95 ? 5.197 -3.144 -7.444 1.00 98.25 95 HIS A O 1
ATOM 749 N N . ASP A 1 96 ? 6.108 -1.790 -9.014 1.00 97.44 96 ASP A N 1
ATOM 750 C CA . ASP A 1 96 ? 5.438 -2.304 -10.197 1.00 97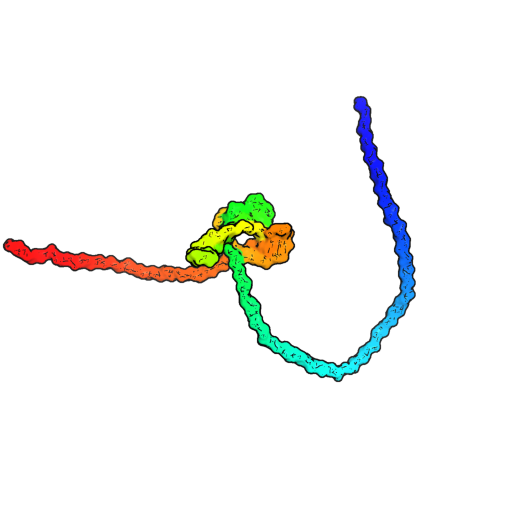.44 96 ASP A CA 1
ATOM 751 C C . ASP A 1 96 ? 6.535 -2.490 -11.256 1.00 97.44 96 ASP A C 1
ATOM 753 O O . ASP A 1 96 ? 7.119 -1.493 -11.662 1.00 97.44 96 ASP A O 1
ATOM 757 N N . PRO A 1 97 ? 6.948 -3.713 -11.616 1.00 96.38 97 PRO A N 1
ATOM 758 C CA . PRO A 1 97 ? 8.044 -3.911 -12.565 1.00 96.38 97 PRO A CA 1
ATOM 759 C C . PRO A 1 97 ? 7.687 -3.485 -13.995 1.00 96.38 97 PRO A C 1
ATOM 761 O O . PRO A 1 97 ? 8.587 -3.071 -14.730 1.00 96.38 97 PRO A O 1
ATOM 764 N N . ASP A 1 98 ? 6.402 -3.546 -14.346 1.00 96.94 98 ASP A N 1
ATOM 765 C CA . ASP A 1 98 ? 5.900 -3.424 -15.716 1.00 96.94 98 ASP A CA 1
ATOM 766 C C . ASP A 1 98 ? 5.225 -2.066 -15.982 1.00 96.94 98 ASP A C 1
ATOM 768 O O . ASP A 1 98 ? 4.779 -1.815 -17.099 1.00 96.94 98 ASP A O 1
ATOM 772 N N . ASN A 1 99 ? 5.165 -1.177 -14.979 1.00 96.50 99 ASN A N 1
ATOM 773 C CA . ASN A 1 99 ? 4.515 0.142 -15.052 1.00 96.50 99 ASN A CA 1
ATOM 774 C C . ASN A 1 99 ? 3.065 0.069 -15.571 1.00 96.50 99 ASN A C 1
ATOM 776 O O . ASN A 1 99 ? 2.633 0.896 -16.375 1.00 96.50 99 ASN A O 1
ATOM 780 N N . GLN A 1 100 ? 2.317 -0.941 -15.132 1.00 96.25 100 GLN A N 1
ATOM 781 C CA . GLN A 1 100 ? 0.952 -1.193 -15.589 1.00 96.25 100 GLN A CA 1
ATOM 782 C C . GLN A 1 100 ? -0.062 -0.229 -14.966 1.00 96.25 100 GLN A C 1
ATOM 784 O O . GLN A 1 100 ? -1.095 0.046 -15.573 1.00 96.25 100 GLN A O 1
ATOM 789 N N . PHE A 1 101 ? 0.204 0.275 -13.757 1.00 96.88 101 PHE A N 1
ATOM 790 C CA . PHE A 1 101 ? -0.767 1.074 -13.007 1.00 96.88 101 PHE A CA 1
ATOM 791 C C . PHE A 1 101 ? -0.613 2.577 -13.244 1.00 96.88 101 PHE A C 1
ATOM 793 O O . PHE A 1 101 ? 0.477 3.138 -13.120 1.00 96.88 101 PHE A O 1
ATOM 800 N N . GLN A 1 102 ? -1.735 3.253 -13.491 1.00 97.25 102 GLN A N 1
ATOM 801 C CA . GLN A 1 102 ? -1.798 4.695 -13.713 1.00 97.25 102 GLN A CA 1
ATOM 802 C C . GLN A 1 102 ? -2.379 5.438 -12.504 1.00 97.25 102 GLN A C 1
ATOM 804 O O . GLN A 1 102 ? -2.856 4.860 -11.524 1.00 97.25 102 GLN A O 1
ATOM 809 N N . VAL A 1 103 ? -2.315 6.770 -12.548 1.00 97.75 103 VAL A N 1
ATOM 810 C CA . VAL A 1 103 ? -2.886 7.628 -11.503 1.00 97.75 103 VAL A CA 1
ATOM 811 C C . VAL A 1 103 ? -4.406 7.468 -11.471 1.00 97.75 103 VAL A C 1
ATOM 813 O O . VAL A 1 103 ? -5.075 7.609 -12.486 1.00 97.75 103 VAL A O 1
ATOM 816 N N . GLY A 1 104 ? -4.959 7.228 -10.281 1.00 97.06 104 GLY A N 1
ATOM 817 C CA . GLY A 1 104 ? -6.394 7.024 -10.068 1.00 97.06 104 GLY A CA 1
ATOM 818 C C . GLY A 1 104 ? -6.804 5.564 -9.873 1.00 97.06 104 GLY A C 1
ATOM 819 O O . GLY A 1 104 ? -7.847 5.323 -9.253 1.00 97.06 104 GLY A O 1
ATOM 820 N N . ASP A 1 105 ? -5.967 4.610 -10.286 1.00 96.62 105 ASP A N 1
ATOM 821 C CA . ASP A 1 105 ? -6.260 3.182 -10.177 1.00 96.62 105 ASP A CA 1
ATOM 822 C C . ASP A 1 105 ? -6.357 2.717 -8.724 1.00 96.62 105 ASP A C 1
ATOM 824 O O . ASP A 1 105 ? -5.676 3.225 -7.825 1.00 96.62 105 ASP A O 1
ATOM 828 N N . VAL A 1 106 ? -7.212 1.720 -8.482 1.00 96.31 106 VAL A N 1
ATOM 829 C CA . VAL A 1 106 ? -7.305 1.045 -7.184 1.00 96.31 106 VAL A CA 1
ATOM 830 C C . VAL A 1 106 ? -6.457 -0.214 -7.241 1.00 96.31 106 VAL A C 1
ATOM 832 O O . VAL A 1 106 ? -6.748 -1.126 -8.008 1.00 96.31 106 VAL A O 1
ATOM 835 N N . VAL A 1 107 ? -5.445 -0.278 -6.383 1.00 96.94 107 VAL A N 1
ATOM 836 C CA . VAL A 1 107 ? -4.486 -1.384 -6.338 1.00 96.94 107 VAL A CA 1
ATOM 837 C C . VAL A 1 107 ? -4.442 -2.019 -4.955 1.00 96.94 107 VAL A C 1
ATOM 839 O O . VAL A 1 107 ? -4.746 -1.389 -3.931 1.00 96.94 107 VAL A O 1
ATOM 842 N N . GLN A 1 108 ? -4.050 -3.287 -4.923 1.00 95.94 108 GLN A N 1
ATOM 843 C CA . GLN A 1 108 ? -3.757 -4.029 -3.709 1.00 95.94 108 GLN A CA 1
ATOM 844 C C . GLN A 1 108 ? -2.244 -4.054 -3.477 1.00 95.94 108 GLN A C 1
ATOM 846 O O . GLN A 1 108 ? -1.466 -4.260 -4.398 1.00 95.94 108 GLN A O 1
ATOM 851 N N . LEU A 1 109 ? -1.815 -3.818 -2.238 1.00 96.25 109 LEU A N 1
ATOM 852 C CA . LEU A 1 109 ? -0.415 -3.873 -1.834 1.00 96.25 109 LEU A CA 1
ATOM 853 C C . LEU A 1 109 ? -0.156 -5.171 -1.081 1.00 96.25 109 LEU A C 1
ATOM 855 O O . LEU A 1 109 ? -0.729 -5.413 -0.009 1.00 96.25 109 LEU A O 1
ATOM 859 N N . GLU A 1 110 ? 0.779 -5.948 -1.605 1.00 94.31 110 GLU A N 1
ATOM 860 C CA . GLU A 1 110 ? 1.297 -7.151 -0.968 1.00 94.31 110 GLU A CA 1
ATOM 861 C C . GLU A 1 110 ? 2.661 -6.875 -0.344 1.00 94.31 110 GLU A C 1
ATOM 863 O O . GLU A 1 110 ? 3.467 -6.126 -0.893 1.00 94.31 110 GLU A O 1
ATOM 868 N N . LYS A 1 111 ? 2.926 -7.444 0.836 1.00 94.31 111 LYS A N 1
ATOM 869 C CA . LYS A 1 111 ? 4.242 -7.325 1.474 1.00 94.31 111 LYS A CA 1
ATOM 870 C C . LYS A 1 111 ? 5.234 -8.215 0.733 1.00 94.31 111 LYS A C 1
ATOM 872 O O . LYS A 1 111 ? 4.975 -9.402 0.569 1.00 94.31 111 LYS A O 1
ATOM 877 N N . CYS A 1 112 ? 6.387 -7.670 0.372 1.00 94.00 112 CYS A N 1
ATOM 878 C CA . CYS A 1 112 ? 7.471 -8.413 -0.264 1.00 94.00 112 CYS A CA 1
ATOM 879 C C . CYS A 1 112 ? 8.793 -8.172 0.478 1.00 94.00 112 CYS A C 1
ATOM 881 O O . CYS A 1 112 ? 8.848 -7.414 1.452 1.00 94.00 112 CYS A O 1
ATOM 883 N N . ARG A 1 113 ? 9.882 -8.796 0.009 1.00 95.94 113 ARG A N 1
ATOM 884 C CA . ARG A 1 113 ? 11.229 -8.390 0.435 1.00 95.94 113 ARG A CA 1
ATOM 885 C C . ARG A 1 113 ? 11.425 -6.889 0.161 1.00 95.94 113 ARG A C 1
ATOM 887 O O . ARG A 1 113 ? 10.891 -6.398 -0.837 1.00 95.94 113 ARG A O 1
ATOM 894 N N . PRO A 1 114 ? 12.182 -6.150 0.984 1.00 97.94 114 PRO A N 1
ATOM 895 C CA . PRO A 1 114 ? 12.538 -4.774 0.662 1.00 97.94 114 PRO A CA 1
ATOM 896 C C . PRO A 1 114 ? 13.241 -4.707 -0.702 1.00 97.94 114 PRO A C 1
ATOM 898 O O . PRO A 1 114 ? 14.172 -5.465 -0.974 1.00 97.94 114 PRO A O 1
ATOM 901 N N . ILE A 1 115 ? 12.761 -3.828 -1.577 1.00 97.56 115 ILE A N 1
ATOM 902 C CA . ILE A 1 115 ? 13.323 -3.573 -2.914 1.00 97.56 115 ILE A CA 1
ATOM 903 C C . ILE A 1 115 ? 14.161 -2.295 -2.881 1.00 97.56 115 ILE A C 1
ATOM 905 O O . ILE A 1 115 ? 15.153 -2.173 -3.591 1.00 97.56 115 ILE A O 1
ATOM 909 N N . SER A 1 116 ? 13.777 -1.347 -2.027 1.00 96.81 116 SER A N 1
ATOM 910 C CA . SER A 1 116 ? 14.555 -0.150 -1.714 1.00 96.81 116 SER A CA 1
ATOM 911 C C . SER A 1 116 ? 14.366 0.236 -0.246 1.00 96.81 116 SER A C 1
ATOM 913 O O . SER A 1 116 ? 13.653 -0.442 0.496 1.00 96.81 116 SER A O 1
ATOM 915 N N . LYS A 1 117 ? 14.946 1.371 0.168 1.00 97.25 117 LYS A N 1
ATOM 916 C CA . LYS A 1 117 ? 14.776 1.932 1.520 1.00 97.25 117 LYS A CA 1
ATOM 917 C C . LYS A 1 117 ? 13.305 2.117 1.921 1.00 97.25 117 LYS A C 1
ATOM 919 O O . LYS A 1 117 ? 12.976 2.027 3.099 1.00 97.25 117 LYS A O 1
ATOM 924 N N . THR A 1 118 ? 12.422 2.391 0.959 1.00 97.56 118 THR A N 1
ATOM 925 C CA . THR A 1 118 ? 10.996 2.665 1.223 1.00 97.56 118 THR A CA 1
ATOM 926 C C . THR A 1 118 ? 10.059 1.672 0.537 1.00 97.56 118 THR A C 1
ATOM 928 O O . THR A 1 118 ? 8.969 1.413 1.049 1.00 97.56 118 THR A O 1
ATOM 931 N N . LYS A 1 119 ? 10.465 1.091 -0.598 1.00 97.31 119 LYS A N 1
ATOM 932 C CA . LYS A 1 119 ? 9.650 0.135 -1.357 1.00 97.31 119 LYS A CA 1
ATOM 933 C C . LYS A 1 119 ? 9.752 -1.251 -0.728 1.00 97.31 119 LYS A C 1
ATOM 935 O O . LYS A 1 119 ? 10.709 -1.979 -0.973 1.00 97.31 119 LYS A O 1
ATOM 940 N N . ALA A 1 120 ? 8.751 -1.606 0.068 1.00 97.44 120 ALA A N 1
ATOM 941 C CA . ALA A 1 120 ? 8.599 -2.932 0.681 1.00 97.44 120 ALA A CA 1
ATOM 942 C C . ALA A 1 120 ? 7.261 -3.601 0.312 1.00 97.44 120 ALA A C 1
ATOM 944 O O . ALA A 1 120 ? 6.825 -4.548 0.970 1.00 97.44 120 ALA A O 1
ATOM 945 N N . PHE A 1 121 ? 6.589 -3.068 -0.710 1.00 97.44 121 PHE A N 1
ATOM 946 C CA . PHE A 1 121 ? 5.304 -3.552 -1.191 1.00 97.44 121 PHE A CA 1
ATOM 947 C C . PHE A 1 121 ? 5.341 -3.765 -2.699 1.00 97.44 121 PHE A C 1
ATOM 949 O O . PHE A 1 121 ? 5.982 -2.985 -3.405 1.00 97.44 121 PHE A O 1
ATOM 956 N N . LEU A 1 122 ? 4.618 -4.775 -3.168 1.00 96.94 122 LEU A N 1
ATOM 957 C CA . LEU A 1 122 ? 4.370 -5.061 -4.578 1.00 96.94 122 LEU A CA 1
ATOM 958 C C . LEU A 1 122 ? 2.931 -4.647 -4.919 1.00 96.94 122 LEU A C 1
ATOM 960 O O . LEU A 1 122 ? 2.018 -4.892 -4.124 1.00 96.94 122 LEU A O 1
ATOM 964 N N . ALA A 1 123 ? 2.748 -3.962 -6.049 1.00 97.12 123 ALA A N 1
ATOM 965 C CA . ALA A 1 123 ? 1.436 -3.550 -6.542 1.00 97.12 123 ALA A CA 1
ATOM 966 C C . ALA A 1 123 ? 0.777 -4.699 -7.318 1.00 97.12 123 ALA A C 1
ATOM 968 O O . ALA A 1 123 ? 1.332 -5.189 -8.295 1.00 97.12 123 ALA A O 1
ATOM 969 N N . VAL A 1 124 ? -0.397 -5.135 -6.863 1.00 96.00 124 VAL A N 1
ATOM 970 C CA . VAL A 1 124 ? -1.160 -6.261 -7.418 1.00 96.00 124 VAL A CA 1
ATOM 971 C C . VAL A 1 124 ? -2.556 -5.772 -7.812 1.00 96.00 124 VAL A C 1
ATOM 973 O O . VAL A 1 124 ? -3.140 -4.943 -7.096 1.00 96.00 124 VAL A O 1
ATOM 976 N N . PRO A 1 125 ? -3.126 -6.263 -8.927 1.00 94.69 125 PRO A N 1
ATOM 977 C CA . PRO A 1 125 ? -4.503 -5.955 -9.292 1.00 94.69 125 PRO A CA 1
ATOM 978 C C . PRO A 1 125 ? -5.483 -6.395 -8.196 1.00 94.69 125 PRO A C 1
ATOM 980 O O . PRO A 1 125 ? -5.296 -7.403 -7.514 1.00 94.69 125 PRO A O 1
ATOM 983 N N . VAL A 1 126 ? -6.553 -5.623 -8.008 1.00 92.19 126 VAL A N 1
ATOM 984 C CA . VAL A 1 126 ? -7.574 -5.946 -7.003 1.00 92.19 126 VAL A CA 1
ATOM 985 C C . VAL A 1 126 ? -8.359 -7.182 -7.458 1.00 92.19 126 VAL A C 1
ATOM 987 O O . VAL A 1 126 ? -8.885 -7.179 -8.571 1.00 92.19 126 VAL A O 1
ATOM 990 N N . PRO A 1 127 ? -8.506 -8.223 -6.615 1.00 87.62 127 PRO A N 1
ATOM 991 C CA . PRO A 1 127 ? -9.301 -9.390 -6.969 1.00 87.62 127 PRO A CA 1
ATOM 992 C C . PRO A 1 127 ? -10.762 -8.986 -7.182 1.00 87.62 127 PRO A C 1
ATOM 994 O O . PRO A 1 127 ? -11.328 -8.222 -6.390 1.00 87.62 127 PRO A O 1
ATOM 997 N N . ALA A 1 128 ? -11.381 -9.518 -8.238 1.00 84.62 128 ALA A N 1
ATOM 998 C CA . ALA A 1 128 ? -12.779 -9.264 -8.554 1.00 84.62 128 ALA A CA 1
ATOM 999 C C . ALA A 1 128 ? -13.662 -9.634 -7.354 1.00 84.62 128 ALA A C 1
ATOM 1001 O O . ALA A 1 128 ? -13.759 -10.793 -6.943 1.00 84.62 128 ALA A O 1
ATOM 1002 N N . LYS A 1 129 ? -14.317 -8.635 -6.760 1.00 79.38 129 LYS A N 1
ATOM 1003 C CA . LYS A 1 129 ? -15.375 -8.896 -5.784 1.00 79.38 129 LYS A CA 1
ATOM 1004 C C . LYS A 1 129 ? -16.569 -9.418 -6.567 1.00 79.38 129 LYS A C 1
ATOM 1006 O O . LYS A 1 129 ? -16.969 -8.766 -7.526 1.00 79.38 129 LYS A O 1
ATOM 1011 N N . LYS A 1 130 ? -17.149 -10.549 -6.148 1.00 73.62 130 LYS A N 1
ATOM 1012 C CA . LYS A 1 130 ? -18.452 -11.008 -6.648 1.00 73.62 130 LYS A CA 1
ATOM 1013 C C . LYS A 1 130 ? -19.447 -9.864 -6.453 1.00 73.62 130 LYS A C 1
ATOM 1015 O O . LYS A 1 130 ? -19.884 -9.610 -5.329 1.00 73.62 130 LYS A O 1
ATOM 1020 N N . SER A 1 131 ? -19.736 -9.121 -7.514 1.00 71.56 131 SER A N 1
ATOM 1021 C CA . SER A 1 131 ? -20.824 -8.163 -7.509 1.00 71.56 131 SER A CA 1
ATOM 1022 C C . SER A 1 131 ? -22.089 -8.980 -7.280 1.00 71.56 131 SER A C 1
ATOM 1024 O O . SER A 1 131 ? -22.367 -9.931 -8.006 1.00 71.56 131 SER A O 1
ATOM 1026 N N . LYS A 1 132 ? -22.854 -8.656 -6.234 1.00 62.81 132 LYS A N 1
ATOM 1027 C CA . LYS A 1 132 ? -24.272 -9.008 -6.239 1.00 62.81 132 LYS A CA 1
ATOM 1028 C C . LYS A 1 132 ? -24.849 -8.253 -7.430 1.00 62.81 132 LYS A C 1
ATOM 1030 O O . LYS A 1 132 ? -25.049 -7.044 -7.339 1.00 62.81 132 LYS A O 1
ATOM 1035 N N . SER A 1 133 ? -25.008 -8.934 -8.560 1.00 57.50 133 SER A N 1
ATOM 1036 C CA . SER A 1 133 ? -25.846 -8.455 -9.647 1.00 57.50 133 SER A CA 1
ATOM 1037 C C . SER A 1 133 ? -27.200 -8.140 -9.029 1.00 57.50 133 SER A C 1
ATOM 1039 O O . SER A 1 133 ? -27.854 -9.019 -8.469 1.00 57.50 133 SER A O 1
ATOM 1041 N N . LYS A 1 134 ? -27.559 -6.860 -9.044 1.00 52.53 134 LYS A N 1
ATOM 1042 C CA . LYS A 1 134 ? -28.892 -6.380 -8.715 1.00 52.53 134 LYS A CA 1
ATOM 1043 C C . LYS A 1 134 ? -29.812 -7.030 -9.753 1.00 52.53 134 LYS A C 1
ATOM 1045 O O . LYS A 1 134 ? -29.809 -6.612 -10.905 1.00 52.53 134 LYS A O 1
ATOM 1050 N N . SER A 1 135 ? -30.471 -8.130 -9.393 1.00 47.81 135 SER A N 1
ATOM 1051 C CA . SER A 1 135 ? -31.589 -8.660 -10.168 1.00 47.81 135 SER A CA 1
ATOM 1052 C C . SER A 1 135 ? -32.607 -7.532 -10.263 1.00 47.81 135 SER A C 1
ATOM 1054 O O . SER A 1 135 ? -33.004 -6.991 -9.231 1.00 47.81 135 SER A O 1
ATOM 1056 N N . GLY A 1 136 ? -32.917 -7.110 -11.487 1.00 51.50 136 GLY A N 1
ATOM 1057 C CA . GLY A 1 136 ? -33.921 -6.090 -11.748 1.00 51.50 136 GLY A CA 1
ATOM 1058 C C . GLY A 1 136 ? -35.246 -6.517 -11.133 1.00 51.50 136 GLY A C 1
ATOM 1059 O O . GLY A 1 136 ? -35.784 -7.567 -11.473 1.00 51.50 136 GLY A O 1
ATOM 1060 N N . GLU A 1 137 ? -35.716 -5.719 -10.189 1.00 51.31 137 GLU A N 1
ATOM 1061 C CA . GLU A 1 137 ? -37.088 -5.734 -9.709 1.00 51.31 137 GLU A CA 1
ATOM 1062 C C . GLU A 1 137 ? -37.866 -4.896 -10.725 1.00 51.31 137 GLU A C 1
ATOM 1064 O O . GLU A 1 137 ? -37.471 -3.765 -11.014 1.00 51.31 137 GLU A O 1
ATOM 1069 N N . GLY A 1 138 ? -38.847 -5.524 -11.374 1.00 52.62 138 GLY A N 1
ATOM 1070 C CA . GLY A 1 138 ? -39.585 -4.952 -12.492 1.00 52.62 138 GLY A CA 1
ATOM 1071 C C . GLY A 1 138 ? -40.334 -3.684 -12.101 1.00 52.62 138 GLY A C 1
ATOM 1072 O O . GLY A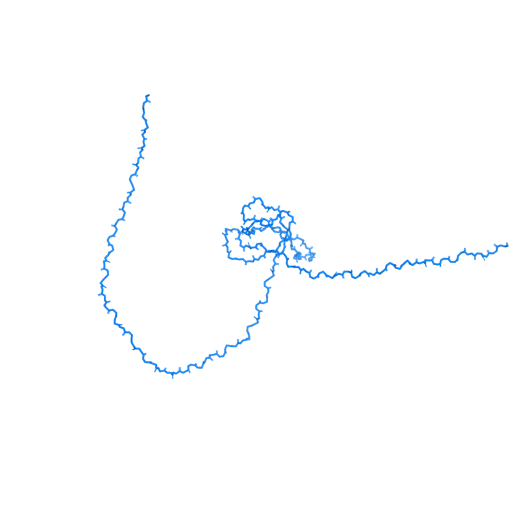 1 138 ? -40.910 -3.598 -11.017 1.00 52.62 138 GLY A O 1
ATOM 1073 N N . ASP A 1 139 ? -40.340 -2.719 -13.014 1.00 53.06 139 ASP A N 1
ATOM 1074 C CA . ASP A 1 139 ? -41.213 -1.557 -12.954 1.00 53.06 139 ASP A CA 1
ATOM 1075 C C . ASP A 1 139 ? -42.677 -2.023 -13.027 1.00 53.06 139 ASP A C 1
ATOM 1077 O O . ASP A 1 139 ? -43.226 -2.250 -14.104 1.00 53.06 139 ASP A O 1
ATOM 1081 N N . ALA A 1 140 ? -43.315 -2.194 -11.871 1.00 62.66 140 ALA A N 1
ATOM 1082 C CA . ALA A 1 140 ? -44.766 -2.173 -11.766 1.00 62.66 140 ALA A CA 1
ATOM 1083 C C . ALA A 1 140 ? -45.174 -0.721 -11.479 1.00 62.66 140 ALA A C 1
ATOM 1085 O O . ALA A 1 140 ? -44.875 -0.218 -10.390 1.00 62.66 140 ALA A O 1
ATOM 1086 N N . PRO A 1 141 ? -45.824 -0.004 -12.412 1.00 63.25 141 PRO A N 1
ATOM 1087 C CA . PRO A 1 141 ? -46.441 1.260 -12.062 1.00 63.25 141 PRO A CA 1
ATOM 1088 C C . PRO A 1 141 ? -47.589 0.965 -11.092 1.00 63.25 141 PRO A C 1
ATOM 1090 O O . PRO A 1 141 ? -48.570 0.314 -11.445 1.00 63.25 141 PRO A O 1
ATOM 1093 N N . ASN A 1 142 ? -47.451 1.434 -9.851 1.00 65.31 142 ASN A N 1
ATOM 1094 C CA . ASN A 1 142 ? -48.587 1.625 -8.958 1.00 65.31 142 ASN A CA 1
ATOM 1095 C C . ASN A 1 142 ? -49.529 2.626 -9.636 1.00 65.31 142 ASN A C 1
ATOM 1097 O O . ASN A 1 142 ? -49.332 3.838 -9.524 1.00 65.31 142 ASN A O 1
ATOM 1101 N N . GLU A 1 143 ? -50.543 2.126 -10.340 1.00 51.31 143 GLU A N 1
ATOM 1102 C CA . GLU A 1 143 ? -51.736 2.912 -10.609 1.00 51.31 143 GLU A CA 1
ATOM 1103 C C . GLU A 1 143 ? -52.368 3.252 -9.260 1.00 51.31 143 GLU A C 1
ATOM 1105 O O . GLU A 1 143 ? -52.987 2.423 -8.591 1.00 51.31 143 GLU A O 1
ATOM 1110 N N . LEU A 1 144 ? -52.163 4.494 -8.828 1.00 59.00 144 LEU A N 1
ATOM 1111 C CA . LEU A 1 144 ? -52.988 5.114 -7.809 1.00 59.00 144 LEU A CA 1
ATOM 1112 C C . LEU A 1 144 ? -54.383 5.277 -8.419 1.00 59.00 144 LEU A C 1
ATOM 1114 O O . LEU A 1 144 ? -54.692 6.302 -9.022 1.00 59.00 144 LEU A O 1
ATOM 1118 N N . GLY A 1 145 ? -55.209 4.242 -8.283 1.00 48.78 145 GLY A N 1
ATOM 1119 C CA . GLY A 1 145 ? -56.643 4.322 -8.514 1.00 48.78 145 GLY A CA 1
ATOM 1120 C C . GLY A 1 145 ? -57.250 5.271 -7.489 1.00 48.78 145 GLY A C 1
ATOM 1121 O O . GLY A 1 145 ? -57.623 4.858 -6.395 1.00 48.78 145 GLY A O 1
ATOM 1122 N N . ILE A 1 146 ? -57.297 6.557 -7.825 1.00 64.62 146 ILE A N 1
ATOM 1123 C CA . ILE A 1 146 ? -58.125 7.547 -7.143 1.00 64.62 146 ILE A CA 1
ATOM 1124 C C . ILE A 1 146 ? -59.491 7.493 -7.845 1.00 64.62 146 ILE A C 1
ATOM 1126 O O . ILE A 1 146 ? -59.578 7.951 -8.984 1.00 64.62 146 ILE A O 1
ATOM 1130 N N . PRO A 1 147 ? -60.565 6.955 -7.238 1.00 57.44 147 PRO A N 1
ATOM 1131 C CA . PRO A 1 147 ? -61.900 7.131 -7.780 1.00 57.44 147 PRO A CA 1
ATOM 1132 C C . PRO A 1 147 ? -62.417 8.491 -7.308 1.00 57.44 147 PRO A C 1
ATOM 1134 O O . PRO A 1 147 ? -62.817 8.656 -6.157 1.00 57.44 147 PRO A O 1
ATOM 1137 N N . LEU A 1 148 ? -62.373 9.485 -8.188 1.00 61.50 148 LEU A N 1
ATOM 1138 C CA . LEU A 1 148 ? -63.037 10.768 -7.977 1.00 61.50 148 LEU A CA 1
ATOM 1139 C C . LEU A 1 148 ? -64.050 10.967 -9.098 1.00 61.50 148 LEU A C 1
ATOM 1141 O O . LEU A 1 148 ? -63.813 11.732 -10.021 1.00 61.50 148 LEU A O 1
ATOM 1145 N N . GLU A 1 149 ? -65.186 10.277 -9.004 1.00 62.59 149 GLU A N 1
ATOM 1146 C CA . GLU A 1 149 ? -66.395 10.702 -9.706 1.00 62.59 149 GLU A CA 1
ATOM 1147 C C . GLU A 1 149 ? -67.624 10.592 -8.795 1.00 62.59 149 GLU A C 1
ATOM 1149 O O . GLU A 1 149 ? -68.023 9.518 -8.349 1.00 62.59 149 GLU A O 1
ATOM 1154 N N . SER A 1 150 ? -68.210 11.773 -8.582 1.00 55.03 150 SER A N 1
ATOM 1155 C CA . SER A 1 150 ? -69.650 12.034 -8.563 1.00 55.03 150 SER A CA 1
ATOM 1156 C C . SER A 1 150 ? -70.452 11.658 -7.313 1.00 55.03 150 SER A C 1
ATOM 1158 O O . SER A 1 150 ? -71.151 10.650 -7.263 1.00 55.03 150 SER A O 1
ATOM 1160 N N . LEU A 1 151 ? -70.493 12.595 -6.358 1.00 59.81 151 LEU A N 1
ATOM 1161 C CA . LEU A 1 151 ? -71.701 12.860 -5.572 1.00 59.81 151 LEU A CA 1
ATOM 1162 C C . LEU A 1 151 ? -72.215 14.279 -5.874 1.00 59.81 151 LEU A C 1
ATOM 1164 O O . LEU A 1 151 ? -71.489 15.239 -5.630 1.00 59.81 151 LEU A O 1
ATOM 1168 N N . GLN A 1 152 ? -73.490 14.338 -6.300 1.00 50.25 152 GLN A N 1
ATOM 1169 C CA . GLN A 1 152 ? -74.434 15.483 -6.312 1.00 50.25 152 GLN A CA 1
ATOM 1170 C C . GLN A 1 152 ? -74.222 16.503 -7.459 1.00 50.25 152 GLN A C 1
ATOM 1172 O O . GLN A 1 152 ? -73.095 16.905 -7.715 1.00 50.25 152 GLN A O 1
ATOM 1177 N N . VAL A 1 153 ? -75.228 16.965 -8.221 1.00 46.94 153 VAL A N 1
ATOM 1178 C CA . VAL A 1 153 ? -76.710 17.020 -8.116 1.00 46.94 153 VAL A CA 1
ATOM 1179 C C . VAL A 1 153 ? -77.325 16.766 -9.493 1.00 46.94 153 VAL A C 1
ATOM 1181 O O . VAL A 1 153 ? -76.727 17.245 -10.481 1.00 46.94 153 VAL A O 1
#

Radius of gyration: 36.22 Å; chains: 1; bounding box: 128×77×54 Å

Foldseek 3Di:
DDDDDDDDDDDDDDDDDDDDDDDDDDDDDDDDDDDPDDPDPPPPPPPDDPPDDDKFKFFFADLPDAQKTWTKTWDWDQDPPPRDTDIDIDIAIEGHNVSPDDGGDMWIWDADPDPDPGHRTHTHHDPDDPPPPPPDDDDDPPPPPDPDDDDDD

Sequence (153 aa):
MSLTATLLHPSPKLSTPFLHGSSTPFSPLSKPTSSLAFPTPQRLTFLPPIRALKYLQGRVVCATSDKTVAVEVTRLAPHPKYKRRVRKKKKYQAHDPDNQFQVGDVVQLEKCRPISKTKAFLAVPVPAKKSKSKSGEGDAPNELGIPLESLQV

InterPro domains:
  IPR000266 Small ribosomal subunit protein uS17 [PF00366] (58-121)
  IPR000266 Small ribosomal subunit protein uS17 [PR00973] (72-95)
  IPR000266 Small ribosomal subunit protein uS17 [PR00973] (104-114)
  IPR000266 Small ribosomal subunit protein uS17 [PR00973] (114-121)
  IPR000266 Small ribosomal subunit protein uS17 [PTHR10744] (49-133)
  IPR012340 Nucleic acid-binding, OB-fold [G3DSA:2.40.50.140] (52-142)
  IPR012340 Nucleic acid-binding, OB-fo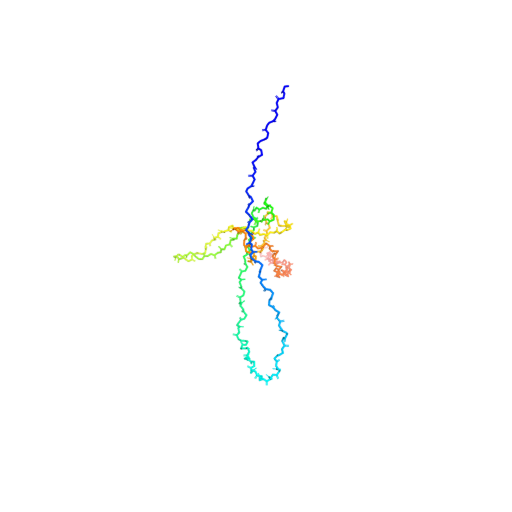ld [SSF50249] (54-130)
  IPR019979 Small ribosomal subunit protein uS17, conserved site [PS00056] (104-116)
  IPR019984 Small ribosomal subunit protein uS17, bacteria/chloroplast [MF_01345_B] (53-128)
  IPR019984 Small ribosomal subunit protein uS17, bacteria/chloroplast [NF004123] (54-121)
  IPR019984 Small ribosomal subunit protein uS17, bacteria/chloroplast [TIGR03635] (54-121)

pLDDT: mean 77.38, std 19.44, range [45.22, 98.5]

Organism: NCBI:txid2448454

Secondary structure (DSSP, 8-state):
-------PPPPP----------------------------------------PPPEEEEEEE--STTEEEEEEEEEEE-TTT--EEEEEEEEEEE-SS----TT-EEEEEE-S-SSSS--EEEEEPP-------PPPP---------------